Protein AF-A0A1G8W7B1-F1 (afdb_monomer)

pLDDT: mean 90.01, std 12.51, range [43.22, 97.88]

Foldseek 3Di:
DDDPFDKDKDWDADPNDIFIWIWTDDPQKIWIQGPLGIDIDGHDPDDNRVVNRVVSVVSCCVRPPPPDD

Nearest PDB structures (foldseek):
  5w66-assembly1_M  TM=5.407E-01  e=3.210E+00  Saccharomyces cerevisiae S288C
  8dy8-assembly2_B  TM=3.820E-01  e=3.842E+00  Homo sapiens
  7zm0-assembly4_D  TM=3.847E-01  e=5.503E+00  Homo sapiens
  8ede-assembly1_A  TM=3.480E-01  e=3.842E+00  Homo sapiens
  8dy8-assembly1_A  TM=3.422E-01  e=7.882E+00  Homo sapiens

Secondary structure (DSSP, 8-state):
-PPPP--EEEEEEETTEEEEEEEEEETTEEEEEETTEEEEEE--SS-HHHHHHHHHHHHHHHHS-----

Structure (mmCIF, N/CA/C/O backbone):
data_AF-A0A1G8W7B1-F1
#
_entry.id   AF-A0A1G8W7B1-F1
#
loop_
_atom_site.group_PDB
_atom_site.id
_atom_site.type_symbol
_atom_site.label_atom_id
_atom_site.label_alt_id
_atom_site.label_comp_id
_atom_site.label_asym_id
_atom_site.label_entity_id
_atom_site.label_seq_id
_atom_site.pdbx_PDB_ins_code
_atom_site.Cartn_x
_atom_site.Cartn_y
_atom_site.Cartn_z
_atom_site.occupancy
_atom_site.B_iso_or_equiv
_atom_site.auth_seq_id
_atom_site.auth_comp_id
_atom_site.auth_asym_id
_atom_site.auth_atom_id
_atom_site.pdbx_PDB_model_num
ATOM 1 N N . MET A 1 1 ? -15.063 -11.486 19.040 1.00 43.22 1 MET A N 1
ATOM 2 C CA . MET A 1 1 ? -14.416 -12.099 17.863 1.00 43.22 1 MET A CA 1
ATOM 3 C C . MET A 1 1 ? -13.879 -10.972 17.008 1.00 43.22 1 MET A C 1
ATOM 5 O O . MET A 1 1 ? -14.665 -10.114 16.621 1.00 43.22 1 MET A O 1
ATOM 9 N N . ASP A 1 2 ? -12.562 -10.921 16.818 1.00 62.53 2 ASP A N 1
ATOM 10 C CA . ASP A 1 2 ? -11.906 -9.921 15.973 1.00 62.53 2 ASP A CA 1
ATOM 11 C C . ASP A 1 2 ? -12.419 -10.087 14.537 1.00 62.53 2 ASP A C 1
ATOM 13 O O . ASP A 1 2 ? -12.367 -11.185 13.976 1.00 62.53 2 ASP A O 1
ATOM 17 N N . ARG A 1 3 ? -13.015 -9.039 13.961 1.00 59.84 3 ARG A N 1
ATOM 18 C CA . ARG A 1 3 ? -13.471 -9.094 12.568 1.00 59.84 3 ARG A CA 1
ATOM 19 C C . ARG A 1 3 ? -12.211 -9.203 11.699 1.00 59.84 3 ARG A C 1
ATOM 21 O O . ARG A 1 3 ? -11.310 -8.389 11.890 1.00 59.84 3 ARG A O 1
ATOM 28 N N . PRO A 1 4 ? -12.129 -10.149 10.745 1.00 64.38 4 PRO A N 1
ATOM 29 C CA . PRO A 1 4 ? -10.970 -10.239 9.867 1.00 64.38 4 PRO A CA 1
ATOM 30 C C . PRO A 1 4 ? -10.763 -8.894 9.171 1.00 64.38 4 PRO A C 1
ATOM 32 O O . PRO A 1 4 ? -11.707 -8.318 8.618 1.00 64.38 4 PRO A O 1
ATOM 35 N N . ALA A 1 5 ? -9.543 -8.367 9.253 1.00 77.00 5 ALA A N 1
ATOM 36 C CA . ALA A 1 5 ? -9.211 -7.102 8.624 1.00 77.00 5 ALA A CA 1
ATOM 37 C C . ALA A 1 5 ? -9.417 -7.243 7.109 1.00 77.00 5 ALA A C 1
ATOM 39 O O . ALA A 1 5 ? -8.865 -8.143 6.477 1.00 77.00 5 ALA A O 1
ATOM 40 N N . VAL A 1 6 ? -10.257 -6.383 6.526 1.00 85.44 6 VAL A N 1
ATOM 41 C CA . VAL A 1 6 ? -10.525 -6.417 5.084 1.00 85.44 6 VAL A CA 1
ATOM 42 C C . VAL A 1 6 ? -9.248 -6.020 4.352 1.00 85.44 6 VAL A C 1
ATOM 44 O O . VAL A 1 6 ? -8.793 -4.881 4.477 1.00 85.44 6 VAL A O 1
ATOM 47 N N . VAL A 1 7 ? -8.691 -6.958 3.587 1.00 93.38 7 VAL A N 1
ATOM 48 C CA . VAL A 1 7 ? -7.523 -6.723 2.735 1.00 93.38 7 VAL A CA 1
ATOM 49 C C . VAL A 1 7 ? -7.981 -6.081 1.429 1.00 93.38 7 VAL A C 1
ATOM 51 O O . VAL A 1 7 ? -8.885 -6.580 0.759 1.00 93.38 7 VAL A O 1
ATOM 54 N N . LYS A 1 8 ? -7.361 -4.960 1.070 1.00 95.94 8 LYS A N 1
ATOM 55 C CA . LYS A 1 8 ? -7.642 -4.184 -0.140 1.00 95.94 8 LYS A CA 1
ATOM 56 C C . LYS A 1 8 ? -6.386 -4.050 -0.988 1.00 95.94 8 LYS A C 1
ATOM 58 O O . LY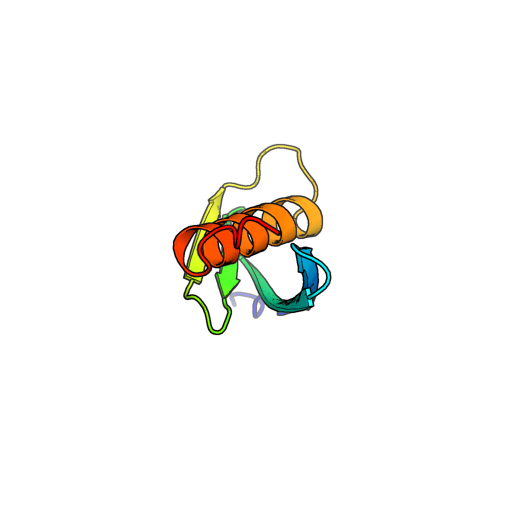S A 1 8 ? -5.299 -3.842 -0.457 1.00 95.94 8 LYS A O 1
ATOM 63 N N . THR A 1 9 ? -6.536 -4.117 -2.305 1.00 97.12 9 THR A N 1
ATOM 64 C CA . THR A 1 9 ? -5.433 -3.896 -3.249 1.00 97.12 9 THR A CA 1
ATOM 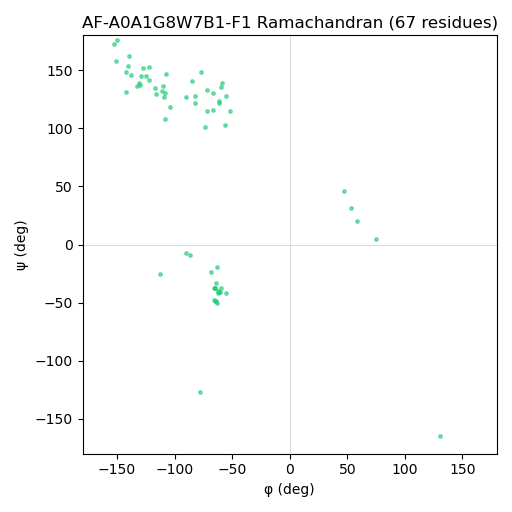65 C C . THR A 1 9 ? -5.263 -2.407 -3.530 1.00 97.12 9 THR A C 1
ATOM 67 O O . THR A 1 9 ? -6.243 -1.682 -3.690 1.00 97.12 9 THR A O 1
ATOM 70 N N . ILE A 1 10 ? -4.016 -1.953 -3.624 1.00 97.44 10 ILE A N 1
ATOM 71 C CA . ILE A 1 10 ? -3.637 -0.603 -4.042 1.00 97.44 10 ILE A CA 1
ATOM 72 C C . ILE A 1 10 ? -2.612 -0.665 -5.167 1.00 97.44 10 ILE A C 1
ATOM 74 O O . ILE A 1 10 ? -1.834 -1.610 -5.284 1.00 97.44 10 ILE A O 1
ATOM 78 N N . THR A 1 11 ? -2.618 0.375 -5.993 1.00 97.69 11 THR A N 1
ATOM 79 C CA . THR A 1 11 ? -1.624 0.587 -7.045 1.00 97.69 11 THR A CA 1
ATOM 80 C C . THR A 1 11 ? -1.115 2.020 -6.954 1.00 97.69 11 THR A C 1
ATOM 82 O O . THR A 1 11 ? -1.903 2.942 -6.722 1.00 97.69 11 THR A O 1
ATOM 85 N N . VAL A 1 12 ? 0.191 2.205 -7.129 1.00 96.62 12 VAL A N 1
ATOM 86 C CA . VAL A 1 12 ? 0.837 3.515 -7.284 1.00 96.62 12 VAL A CA 1
ATOM 87 C C . VAL A 1 12 ? 1.641 3.529 -8.575 1.00 96.62 12 VAL A C 1
ATOM 89 O O . VAL A 1 12 ? 2.199 2.509 -8.967 1.00 96.62 12 VAL A O 1
ATOM 92 N N . ILE A 1 13 ? 1.696 4.677 -9.243 1.00 95.75 13 ILE A N 1
ATOM 93 C CA . ILE A 1 13 ? 2.515 4.855 -10.443 1.00 95.75 13 ILE A CA 1
ATOM 94 C C . ILE A 1 13 ? 3.741 5.668 -10.040 1.00 95.75 13 ILE A C 1
ATOM 96 O O . ILE A 1 13 ? 3.606 6.807 -9.595 1.00 95.75 13 ILE A O 1
ATOM 100 N N . LEU A 1 14 ? 4.930 5.086 -10.186 1.00 92.56 14 LEU A N 1
ATOM 101 C CA . LEU A 1 14 ? 6.211 5.738 -9.917 1.00 92.56 14 LEU A CA 1
ATOM 102 C C . LEU A 1 14 ? 7.157 5.470 -11.083 1.00 92.56 14 LEU A C 1
ATOM 104 O O . LEU A 1 14 ? 7.220 4.354 -11.585 1.00 92.56 14 LEU A O 1
ATOM 108 N N . TYR A 1 15 ? 7.884 6.489 -11.540 1.00 88.50 15 TYR A N 1
ATOM 109 C CA . TYR A 1 15 ? 8.830 6.354 -12.660 1.00 88.50 15 TYR A CA 1
ATOM 110 C C . TYR A 1 15 ? 8.204 5.743 -13.936 1.00 88.50 15 TYR A C 1
ATOM 112 O O . TYR A 1 15 ? 8.861 5.023 -14.681 1.00 88.50 15 TYR A O 1
ATOM 120 N N . GLY A 1 16 ? 6.909 5.990 -14.174 1.00 92.06 16 GLY A N 1
ATOM 121 C CA . GLY A 1 16 ? 6.160 5.414 -15.301 1.00 92.06 16 GLY A CA 1
ATOM 122 C C . GLY A 1 16 ? 5.788 3.931 -15.152 1.00 92.06 16 GLY A C 1
ATOM 123 O O . GLY A 1 16 ? 5.218 3.360 -16.077 1.00 92.06 16 GLY A O 1
ATOM 124 N N . VAL A 1 17 ? 6.072 3.311 -14.004 1.00 93.75 17 VAL A N 1
ATOM 125 C CA . VAL A 1 17 ? 5.775 1.904 -13.706 1.00 93.75 17 VAL A CA 1
ATOM 126 C C . VAL A 1 17 ? 4.664 1.816 -12.660 1.00 93.75 17 VAL A C 1
ATOM 128 O O . VAL A 1 17 ? 4.663 2.551 -11.671 1.00 93.75 17 VAL A O 1
ATOM 131 N N . ALA A 1 18 ? 3.706 0.914 -12.882 1.00 96.19 18 ALA A N 1
ATOM 132 C CA . ALA A 1 18 ? 2.668 0.591 -11.910 1.00 96.19 18 ALA A CA 1
ATOM 133 C C . ALA A 1 18 ? 3.200 -0.423 -10.887 1.00 96.19 18 ALA A C 1
ATOM 135 O O . ALA A 1 18 ? 3.611 -1.526 -11.243 1.00 96.19 18 ALA A O 1
ATOM 136 N N . TYR A 1 19 ? 3.169 -0.048 -9.613 1.00 96.94 19 TYR A N 1
ATOM 137 C CA . TYR A 1 19 ? 3.555 -0.895 -8.492 1.00 96.94 19 TYR A CA 1
ATOM 138 C C . TYR A 1 19 ? 2.328 -1.258 -7.671 1.00 96.94 19 TYR A C 1
ATOM 140 O O . TYR A 1 19 ? 1.526 -0.393 -7.308 1.00 96.94 19 TYR A O 1
ATOM 148 N N . HIS A 1 20 ? 2.199 -2.545 -7.364 1.00 97.38 20 HIS A N 1
ATOM 149 C CA . HIS A 1 20 ? 1.039 -3.101 -6.683 1.00 97.38 20 HIS A CA 1
ATOM 150 C C . HIS A 1 20 ? 1.370 -3.479 -5.240 1.00 97.38 20 HIS A C 1
ATOM 152 O O . HIS A 1 20 ? 2.473 -3.931 -4.924 1.00 97.38 20 HIS A O 1
ATOM 158 N N . GLY A 1 21 ? 0.383 -3.330 -4.367 1.00 97.19 21 GLY A N 1
ATOM 159 C CA . GLY A 1 21 ? 0.450 -3.770 -2.9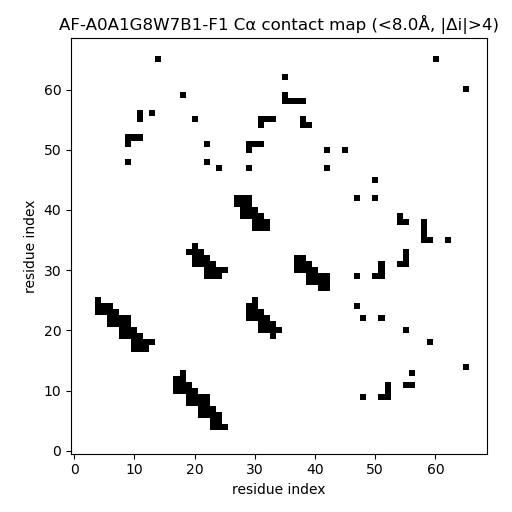83 1.00 97.19 21 GLY A CA 1
ATOM 160 C C . GLY A 1 21 ? -0.936 -4.079 -2.441 1.00 97.19 21 GLY A C 1
ATOM 161 O O . GLY A 1 21 ? -1.956 -3.816 -3.080 1.00 97.1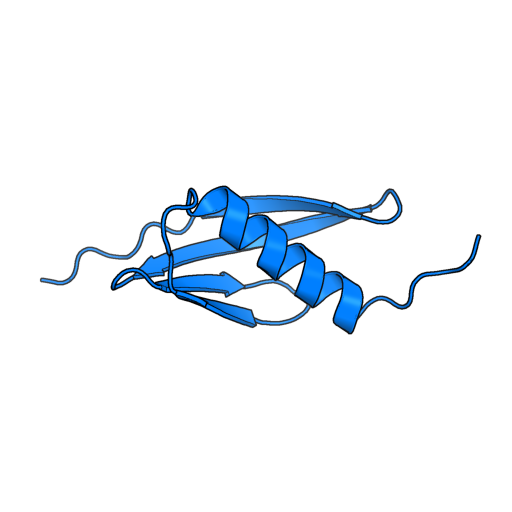9 21 GLY A O 1
ATOM 162 N N . THR A 1 22 ? -0.976 -4.628 -1.240 1.00 97.81 22 THR A N 1
ATOM 163 C CA . THR A 1 22 ? -2.211 -4.812 -0.480 1.00 97.81 22 THR A CA 1
ATOM 164 C C . THR A 1 22 ? -2.094 -4.104 0.854 1.00 97.81 22 THR A C 1
ATOM 166 O O . THR A 1 22 ? -0.990 -3.902 1.366 1.00 97.81 22 THR A O 1
ATOM 169 N N . TYR A 1 23 ? -3.227 -3.695 1.409 1.00 97.56 23 TYR A N 1
ATOM 170 C CA . TYR A 1 23 ? -3.277 -3.117 2.735 1.00 97.56 23 TYR A CA 1
ATOM 171 C C . TYR A 1 23 ? -4.500 -3.577 3.511 1.00 97.56 23 TYR A C 1
ATOM 173 O O . TYR A 1 23 ? -5.543 -3.893 2.938 1.00 97.56 23 TYR A O 1
ATOM 181 N N . PHE A 1 24 ? -4.379 -3.566 4.830 1.00 95.94 24 PHE A N 1
ATOM 182 C CA . PHE A 1 24 ? -5.500 -3.715 5.746 1.00 95.94 24 PHE A CA 1
ATOM 183 C C . PHE A 1 24 ? -5.329 -2.764 6.929 1.00 95.94 24 PHE A C 1
ATOM 185 O O . PHE A 1 24 ? -4.243 -2.233 7.172 1.00 95.94 24 PHE A O 1
ATOM 192 N N . VAL A 1 25 ? -6.423 -2.525 7.650 1.00 94.50 25 VAL A N 1
ATOM 193 C CA . VAL A 1 25 ? -6.428 -1.679 8.845 1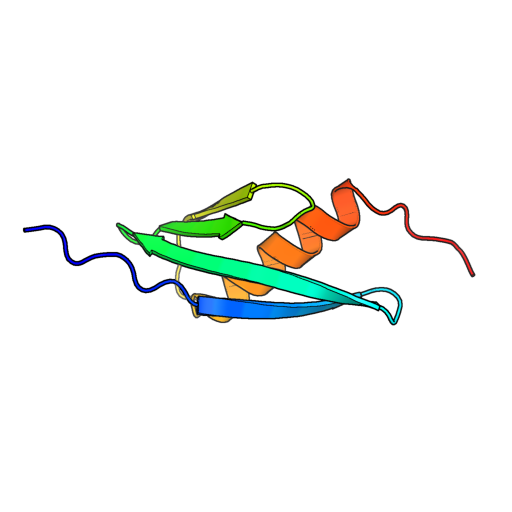.00 94.50 25 VAL A CA 1
ATOM 194 C C . VAL A 1 25 ? -6.795 -2.526 10.047 1.00 94.50 25 VAL A C 1
ATOM 196 O O . VAL A 1 25 ? -7.808 -3.225 10.024 1.00 94.50 25 VAL A O 1
ATOM 199 N N . HIS A 1 26 ? -5.993 -2.436 11.100 1.00 92.06 26 HIS A N 1
ATOM 200 C CA . HIS A 1 26 ? -6.264 -3.076 12.379 1.00 92.06 26 HIS A CA 1
ATOM 201 C C . HIS A 1 26 ? -5.815 -2.152 13.512 1.00 92.06 26 HIS A C 1
ATOM 203 O O . HIS A 1 26 ? -4.720 -1.604 13.450 1.00 92.06 26 HIS A O 1
ATOM 209 N N . ASN A 1 27 ? -6.671 -1.934 14.516 1.00 90.88 27 ASN A N 1
ATOM 210 C CA . ASN A 1 27 ? -6.410 -1.037 15.654 1.00 90.88 27 ASN A CA 1
ATOM 211 C C . ASN A 1 27 ? -5.861 0.345 15.254 1.00 90.88 27 ASN A C 1
ATOM 213 O O . ASN A 1 27 ? -4.885 0.830 15.820 1.00 90.88 27 ASN A O 1
ATOM 217 N N . SER A 1 28 ? -6.476 0.970 14.245 1.00 90.88 28 SER A N 1
ATOM 218 C CA . SER A 1 28 ? -6.038 2.261 13.689 1.00 90.88 28 SER A CA 1
ATOM 219 C C . SER A 1 28 ? -4.605 2.263 13.144 1.00 90.88 28 SER A C 1
ATOM 221 O O . SER A 1 28 ? -4.019 3.323 12.973 1.00 90.88 28 SER A O 1
ATOM 223 N N . ILE A 1 29 ? -4.038 1.100 12.832 1.00 94.56 29 ILE A N 1
ATOM 224 C CA . ILE A 1 29 ? -2.764 0.955 12.132 1.00 94.56 29 ILE A CA 1
ATOM 225 C C . ILE A 1 29 ? -3.068 0.448 10.729 1.00 94.56 29 ILE A C 1
ATOM 227 O O . ILE A 1 29 ? -3.817 -0.516 10.549 1.00 94.56 29 ILE A O 1
ATOM 231 N N . VAL A 1 30 ? -2.502 1.111 9.726 1.00 95.88 30 VAL A N 1
ATOM 232 C CA . VAL A 1 30 ? -2.505 0.618 8.353 1.00 95.88 30 VAL A CA 1
ATOM 233 C C . VAL A 1 30 ? -1.262 -0.224 8.130 1.00 95.88 30 VAL A C 1
ATOM 235 O O . VAL A 1 30 ? -0.147 0.222 8.388 1.00 95.88 30 VAL A O 1
ATOM 238 N N . TYR A 1 31 ? -1.467 -1.443 7.650 1.00 97.19 31 TYR A N 1
ATOM 239 C CA . TYR A 1 31 ? -0.415 -2.381 7.287 1.00 97.19 31 TYR A CA 1
ATOM 240 C C . TYR A 1 31 ? -0.404 -2.506 5.773 1.00 97.19 31 TYR A C 1
ATOM 242 O O . TYR A 1 31 ? -1.445 -2.778 5.182 1.00 97.19 31 TYR A O 1
ATOM 250 N N . VAL A 1 32 ? 0.756 -2.309 5.154 1.00 97.88 32 VAL A N 1
ATOM 251 C CA . VAL A 1 32 ? 0.966 -2.425 3.710 1.00 97.88 32 VAL A CA 1
ATOM 252 C C . VAL A 1 32 ? 1.955 -3.542 3.435 1.00 97.88 32 VAL A C 1
ATOM 254 O O . VAL A 1 32 ? 3.007 -3.615 4.072 1.00 97.88 32 VAL A O 1
ATOM 257 N N . GLN A 1 33 ? 1.638 -4.380 2.454 1.00 97.44 33 GLN A N 1
ATOM 258 C CA . GLN A 1 33 ? 2.505 -5.446 1.973 1.00 97.44 33 GLN A CA 1
ATOM 259 C C . GLN A 1 33 ? 2.621 -5.405 0.448 1.00 97.44 33 GLN A C 1
ATOM 261 O O . GLN A 1 33 ? 1.639 -5.211 -0.270 1.00 97.44 33 GLN A O 1
ATOM 266 N N . SER A 1 34 ? 3.839 -5.593 -0.046 1.00 96.75 34 SER A N 1
ATOM 267 C CA . SER A 1 34 ? 4.176 -5.637 -1.467 1.00 96.75 34 SER A CA 1
ATOM 268 C C . SER A 1 34 ? 5.386 -6.544 -1.698 1.00 96.75 34 SER A C 1
ATOM 270 O O . SER A 1 34 ? 6.021 -7.008 -0.750 1.00 96.75 34 SER A O 1
ATOM 272 N N . THR A 1 35 ? 5.761 -6.744 -2.959 1.00 95.69 35 THR A N 1
ATOM 273 C CA . THR A 1 35 ? 6.998 -7.449 -3.333 1.00 95.69 35 THR A CA 1
ATOM 274 C C . THR A 1 35 ? 8.269 -6.737 -2.859 1.00 95.69 35 THR A C 1
ATOM 276 O O . THR A 1 35 ? 9.316 -7.367 -2.759 1.00 95.69 35 THR A O 1
ATOM 279 N N . PHE A 1 36 ? 8.194 -5.439 -2.543 1.00 94.75 36 PHE A N 1
ATOM 280 C CA . PHE A 1 36 ? 9.320 -4.627 -2.058 1.00 94.75 36 PHE A CA 1
ATOM 281 C C . PHE A 1 36 ? 9.502 -4.703 -0.535 1.00 94.75 36 PHE A C 1
ATOM 283 O O . PHE A 1 36 ? 10.503 -4.223 -0.002 1.00 94.75 36 PHE A O 1
ATOM 290 N N . GLY A 1 37 ? 8.548 -5.321 0.165 1.00 96.12 37 GLY A N 1
ATOM 291 C CA . GLY A 1 37 ? 8.533 -5.457 1.615 1.00 96.12 37 GLY A CA 1
ATOM 292 C C . GLY A 1 37 ? 7.194 -5.052 2.223 1.00 96.12 37 GLY A C 1
ATOM 293 O O . GLY A 1 37 ? 6.173 -4.931 1.537 1.00 96.12 37 GLY A O 1
ATOM 294 N N . SER A 1 38 ? 7.213 -4.842 3.535 1.00 96.75 38 SER A N 1
ATOM 295 C CA . SER A 1 38 ? 6.048 -4.453 4.325 1.00 96.75 38 SER A CA 1
ATOM 296 C C . SER A 1 38 ? 6.347 -3.235 5.186 1.00 96.75 38 SER A C 1
ATOM 298 O O . SER A 1 38 ? 7.447 -3.117 5.726 1.00 96.75 38 SER A O 1
ATOM 300 N N . LYS A 1 39 ? 5.353 -2.366 5.365 1.00 97.25 39 LYS A N 1
ATOM 301 C CA . LYS A 1 39 ? 5.439 -1.182 6.227 1.00 97.25 39 LYS A CA 1
ATOM 302 C C . LYS A 1 39 ? 4.112 -0.977 6.944 1.00 97.25 39 LYS A C 1
ATOM 304 O O . LYS A 1 39 ? 3.062 -1.318 6.403 1.00 97.25 39 LYS A O 1
ATOM 309 N N . ALA A 1 40 ? 4.152 -0.437 8.154 1.00 96.50 40 ALA A N 1
ATOM 310 C CA . ALA A 1 40 ? 2.951 -0.142 8.921 1.00 96.50 40 ALA A CA 1
ATOM 311 C C . ALA A 1 40 ? 3.070 1.220 9.598 1.00 96.50 40 ALA A C 1
ATOM 313 O O . ALA A 1 40 ? 4.164 1.621 9.993 1.00 96.50 40 ALA A O 1
ATOM 314 N N . THR A 1 41 ? 1.952 1.930 9.721 1.00 96.31 41 THR A N 1
ATOM 315 C CA . THR A 1 41 ? 1.910 3.206 10.440 1.00 96.31 41 THR A CA 1
ATOM 316 C C . THR A 1 41 ? 0.538 3.467 11.042 1.00 96.31 41 THR A C 1
ATOM 318 O O . THR A 1 41 ? -0.468 2.911 10.595 1.00 96.31 41 THR A O 1
ATOM 321 N N . GLN A 1 42 ? 0.490 4.320 12.060 1.00 94.88 42 GLN A N 1
ATOM 322 C CA . GLN A 1 42 ? -0.760 4.724 12.682 1.00 94.88 42 GLN A CA 1
ATOM 323 C C . GLN A 1 42 ? -1.540 5.658 11.750 1.00 94.88 42 GLN A C 1
ATOM 325 O O . GLN A 1 42 ? -1.003 6.606 11.176 1.00 94.88 42 GLN A O 1
ATOM 330 N N . LEU A 1 43 ? -2.829 5.383 11.602 1.00 90.38 43 LEU A N 1
ATOM 331 C CA . LEU A 1 43 ? -3.773 6.269 10.949 1.00 90.38 43 LEU A CA 1
ATOM 332 C C . LEU A 1 43 ? -4.020 7.462 11.869 1.00 90.38 43 LEU A C 1
ATOM 334 O O . LEU A 1 43 ? -4.548 7.312 12.969 1.00 90.38 43 LEU A O 1
ATOM 338 N N . GLY A 1 44 ? -3.615 8.643 11.409 1.00 87.94 44 GLY A N 1
ATOM 339 C CA . GLY A 1 44 ? -4.069 9.908 11.975 1.00 87.94 44 GLY A CA 1
ATOM 340 C C . GLY A 1 44 ? -5.477 10.237 11.475 1.00 87.94 44 GLY A C 1
ATOM 341 O O . GLY A 1 44 ? -6.389 9.418 11.529 1.00 87.94 44 GLY A O 1
ATOM 342 N N . THR A 1 45 ? -5.647 11.435 10.924 1.00 90.50 45 THR A N 1
ATOM 343 C CA . THR A 1 45 ? -6.918 11.896 10.335 1.00 90.50 45 THR A CA 1
ATOM 344 C C . THR A 1 45 ? -7.057 11.575 8.843 1.00 90.50 45 THR A C 1
ATOM 346 O O . THR A 1 45 ? -8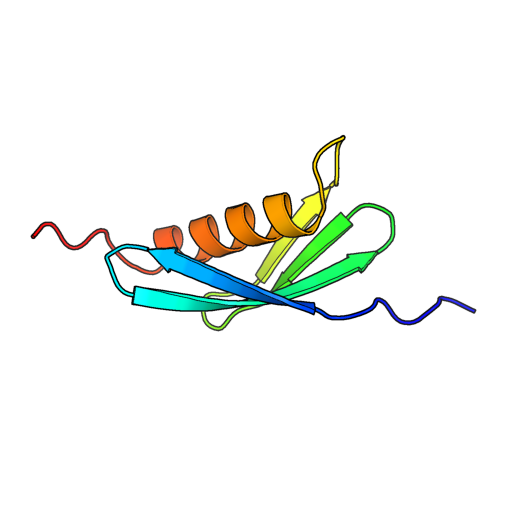.119 11.786 8.259 1.00 90.50 45 THR A O 1
ATOM 349 N N . SER A 1 46 ? -5.996 11.066 8.211 1.00 92.62 46 SER A N 1
ATOM 350 C CA . SER A 1 46 ? -5.960 10.785 6.774 1.00 92.62 46 SER A CA 1
ATOM 351 C C . SER A 1 46 ? -6.705 9.496 6.398 1.00 92.62 46 SER A C 1
ATOM 353 O O . SER A 1 46 ? -6.670 8.519 7.151 1.00 92.62 46 SER A O 1
ATOM 355 N N . PRO A 1 47 ? -7.308 9.424 5.193 1.00 94.12 47 PRO A N 1
ATOM 356 C CA . PRO A 1 47 ? -7.928 8.201 4.696 1.00 94.12 47 PRO A CA 1
ATOM 357 C C . PRO A 1 47 ? -6.930 7.031 4.614 1.00 94.12 47 PRO A C 1
ATOM 359 O O . PRO A 1 47 ? -5.814 7.223 4.120 1.00 94.12 47 PRO A O 1
ATOM 362 N N . PRO A 1 48 ? -7.322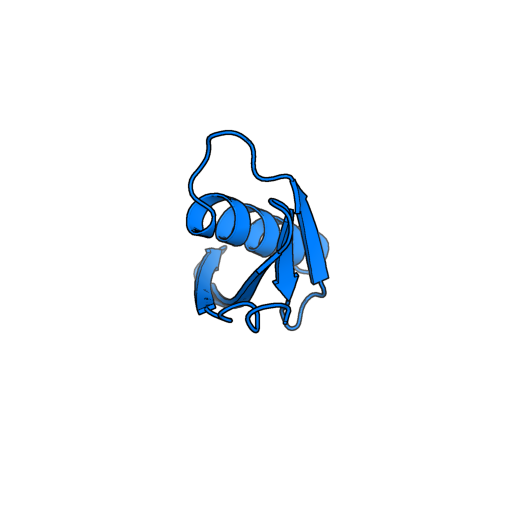 5.799 4.993 1.00 94.44 48 PRO A N 1
ATOM 363 C CA . PRO A 1 48 ? -6.395 4.668 5.024 1.00 94.44 48 PRO A CA 1
ATOM 364 C C . PRO A 1 48 ? -5.744 4.332 3.686 1.00 94.44 48 PRO A C 1
ATOM 366 O O . PRO A 1 48 ? -4.567 3.995 3.642 1.00 94.44 48 PRO A O 1
ATOM 369 N N . GLU A 1 49 ? -6.492 4.451 2.588 1.00 95.69 49 GLU A N 1
ATOM 370 C CA . GLU A 1 49 ? -5.966 4.176 1.248 1.00 95.69 49 GLU A CA 1
ATOM 371 C C . GLU A 1 49 ? -4.866 5.170 0.849 1.00 95.69 49 GLU A C 1
ATOM 373 O O . GLU A 1 49 ? -3.878 4.786 0.225 1.00 95.69 49 GLU A O 1
ATOM 378 N N . LEU A 1 50 ? -5.011 6.442 1.238 1.00 96.12 50 LEU A N 1
ATOM 379 C CA . LEU A 1 50 ? -4.014 7.472 0.961 1.00 96.12 50 LEU A CA 1
ATOM 380 C C . LEU A 1 50 ? -2.707 7.160 1.693 1.00 96.12 50 LEU A C 1
ATOM 382 O O . LEU A 1 50 ? -1.645 7.142 1.075 1.00 96.12 50 LEU A O 1
ATOM 386 N N . VAL A 1 51 ? -2.792 6.852 2.991 1.00 97.12 51 VAL A N 1
ATOM 387 C CA . VAL A 1 51 ? -1.622 6.469 3.793 1.00 97.12 51 VAL A CA 1
ATOM 388 C C . VAL A 1 51 ? -0.989 5.189 3.244 1.00 97.12 51 VAL A C 1
ATOM 390 O O . VAL A 1 51 ? 0.229 5.115 3.107 1.00 97.12 51 VAL A O 1
ATOM 393 N N . ALA A 1 52 ? -1.797 4.208 2.835 1.00 97.44 52 ALA A N 1
ATOM 394 C CA . ALA A 1 52 ? -1.298 2.971 2.249 1.00 97.44 52 ALA A CA 1
ATOM 395 C C . ALA A 1 52 ? -0.519 3.206 0.939 1.00 97.44 52 ALA A C 1
ATOM 397 O O . ALA A 1 52 ? 0.548 2.626 0.741 1.00 97.44 52 ALA A O 1
ATOM 398 N N . LYS A 1 53 ? -1.006 4.094 0.060 1.00 97.62 53 LYS A N 1
ATOM 399 C CA . LYS A 1 53 ? -0.304 4.486 -1.176 1.00 97.62 53 LYS A CA 1
ATOM 400 C C . LYS A 1 53 ? 1.008 5.222 -0.893 1.00 97.62 53 LYS A C 1
ATOM 402 O O . LYS A 1 53 ? 1.987 4.999 -1.606 1.00 97.62 53 LYS A O 1
ATOM 407 N N . LEU A 1 54 ? 1.056 6.061 0.143 1.00 97.12 54 LEU A N 1
ATOM 408 C CA . LEU A 1 54 ? 2.296 6.716 0.573 1.00 97.12 54 LEU A CA 1
ATOM 409 C C . LEU A 1 54 ? 3.331 5.686 1.039 1.00 97.12 54 LEU A C 1
ATOM 411 O O . LEU A 1 54 ? 4.440 5.668 0.514 1.00 97.12 54 LEU A O 1
ATOM 415 N N . LEU A 1 55 ? 2.940 4.765 1.925 1.00 97.44 55 LEU A N 1
ATOM 416 C CA . LEU A 1 55 ? 3.822 3.695 2.401 1.00 97.44 55 LEU A CA 1
ATOM 417 C C . LEU A 1 55 ? 4.307 2.781 1.267 1.00 97.44 55 LEU A C 1
ATOM 419 O O . LEU A 1 55 ? 5.481 2.419 1.233 1.00 97.44 55 LEU A O 1
ATOM 423 N N . LEU A 1 56 ? 3.434 2.427 0.316 1.00 97.81 56 LEU A N 1
ATOM 424 C CA . LEU A 1 56 ? 3.836 1.661 -0.866 1.00 97.81 56 LEU A CA 1
ATOM 425 C C . LEU A 1 56 ? 4.856 2.436 -1.710 1.00 97.81 56 LEU A C 1
ATOM 427 O O . LEU A 1 56 ? 5.826 1.859 -2.189 1.00 97.81 56 LEU A O 1
ATOM 431 N N . SER A 1 57 ? 4.666 3.747 -1.860 1.00 97.06 57 SER A N 1
ATOM 432 C CA . SER A 1 57 ? 5.595 4.591 -2.613 1.00 97.06 57 SER A CA 1
ATOM 433 C C . SER A 1 57 ? 6.970 4.677 -1.950 1.00 97.06 57 SER A C 1
ATOM 435 O O . SER A 1 57 ? 7.984 4.675 -2.642 1.00 97.06 57 SER A O 1
ATOM 437 N N . GLU A 1 58 ? 7.018 4.726 -0.619 1.00 96.06 58 GLU A N 1
ATOM 438 C CA . GLU A 1 58 ? 8.267 4.674 0.146 1.00 96.06 58 GLU A CA 1
ATOM 439 C C . GLU A 1 58 ? 8.982 3.336 -0.035 1.00 96.06 58 GLU A C 1
ATOM 441 O O . GLU A 1 58 ? 10.153 3.333 -0.398 1.00 96.06 58 GLU A O 1
ATOM 446 N N . LEU A 1 59 ? 8.270 2.211 0.115 1.00 96.25 59 LEU A N 1
ATOM 447 C CA . LEU A 1 59 ? 8.834 0.873 -0.104 1.00 96.25 59 LEU A CA 1
ATOM 448 C C . LEU A 1 59 ? 9.448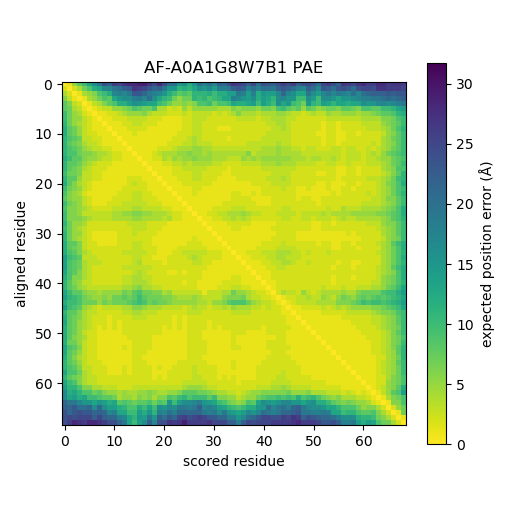 0.728 -1.501 1.00 96.25 59 LEU A C 1
ATOM 450 O O . LEU A 1 59 ? 10.525 0.154 -1.654 1.00 96.25 59 LEU A O 1
ATOM 454 N N . VAL A 1 60 ? 8.779 1.266 -2.523 1.00 95.44 60 VAL A N 1
ATOM 455 C CA . VAL A 1 60 ? 9.306 1.272 -3.891 1.00 95.44 60 VAL A CA 1
ATOM 456 C C . VAL A 1 60 ? 10.563 2.137 -3.979 1.00 95.44 60 VAL A C 1
ATOM 458 O O . VAL A 1 60 ? 11.563 1.668 -4.504 1.00 95.44 60 VAL A O 1
ATOM 461 N N . ARG A 1 61 ? 10.564 3.363 -3.444 1.00 93.31 61 ARG A N 1
ATOM 462 C CA . ARG A 1 61 ? 11.735 4.266 -3.488 1.00 93.31 61 ARG A CA 1
ATOM 463 C C . ARG A 1 61 ? 12.943 3.741 -2.712 1.00 93.31 61 ARG A C 1
ATOM 465 O O . ARG A 1 61 ? 14.071 3.983 -3.116 1.00 93.31 61 ARG A O 1
ATOM 472 N N . GLU A 1 62 ? 12.717 3.023 -1.615 1.00 93.12 62 GLU A N 1
ATOM 473 C CA . GLU A 1 62 ? 13.778 2.391 -0.821 1.00 93.12 62 GLU A CA 1
ATOM 474 C C . GLU A 1 62 ? 14.463 1.236 -1.578 1.00 93.12 62 GLU A C 1
ATOM 476 O O . GLU A 1 62 ? 15.599 0.881 -1.268 1.00 93.12 62 GLU A O 1
ATOM 481 N N . ARG A 1 63 ? 13.781 0.628 -2.560 1.00 89.00 63 ARG A N 1
ATOM 482 C CA . ARG A 1 63 ? 14.256 -0.563 -3.288 1.00 89.00 63 ARG A CA 1
ATOM 483 C C . ARG A 1 63 ? 14.591 -0.318 -4.752 1.00 89.00 63 ARG A C 1
ATOM 485 O O . ARG A 1 63 ? 15.383 -1.065 -5.320 1.00 89.00 63 ARG A O 1
ATOM 492 N N . VAL A 1 64 ? 13.982 0.688 -5.364 1.00 85.56 64 VAL A N 1
ATOM 493 C CA . VAL A 1 64 ? 14.177 1.059 -6.761 1.00 85.56 64 VAL A CA 1
ATOM 494 C C . VAL A 1 64 ? 14.975 2.360 -6.779 1.00 85.56 64 VAL A C 1
ATOM 496 O O . VAL A 1 64 ? 14.421 3.404 -6.426 1.00 85.56 64 VAL A O 1
ATOM 499 N N . PRO A 1 65 ? 16.262 2.332 -7.170 1.00 73.44 65 PRO A N 1
ATOM 500 C CA . PRO A 1 65 ? 17.021 3.560 -7.336 1.00 73.44 65 PRO A CA 1
ATOM 501 C C . PRO A 1 65 ? 16.327 4.425 -8.387 1.00 73.44 65 PRO A C 1
ATOM 503 O O . PRO A 1 65 ? 15.907 3.918 -9.433 1.00 73.44 65 PRO A O 1
ATOM 506 N N . ALA A 1 66 ? 16.192 5.724 -8.105 1.00 65.50 66 ALA A N 1
ATOM 507 C CA . ALA A 1 66 ? 15.725 6.689 -9.089 1.00 65.50 66 ALA A CA 1
ATOM 508 C C . ALA A 1 66 ? 16.664 6.591 -10.294 1.00 65.50 66 ALA A C 1
ATOM 510 O O . ALA A 1 66 ? 17.819 7.002 -10.229 1.00 65.50 66 ALA A O 1
ATOM 511 N N . THR A 1 67 ? 16.201 5.936 -11.354 1.00 63.78 67 THR A N 1
ATOM 512 C CA . THR A 1 67 ? 16.973 5.845 -12.585 1.00 63.78 67 THR A CA 1
ATOM 513 C C . THR A 1 67 ? 16.883 7.222 -13.217 1.00 63.78 67 THR A C 1
ATOM 515 O O . THR A 1 67 ? 15.835 7.581 -13.753 1.00 63.78 67 THR A O 1
ATOM 518 N N . ASP A 1 68 ? 17.949 8.002 -13.045 1.00 55.47 68 ASP A N 1
ATOM 519 C CA . ASP A 1 68 ? 18.197 9.248 -13.764 1.00 55.47 68 ASP A CA 1
ATOM 520 C C . ASP A 1 68 ? 18.065 8.926 -15.261 1.00 55.47 68 ASP A C 1
ATOM 522 O O . ASP A 1 68 ? 18.761 8.047 -15.779 1.00 55.47 68 ASP A O 1
ATOM 526 N N . ARG A 1 69 ? 17.056 9.511 -15.905 1.00 51.88 69 ARG A N 1
ATOM 527 C CA . ARG A 1 69 ? 16.766 9.350 -17.330 1.00 51.88 69 ARG A CA 1
ATOM 528 C C . ARG A 1 69 ? 16.959 10.682 -18.017 1.00 51.88 69 ARG A C 1
ATOM 530 O O . ARG A 1 69 ? 16.419 11.674 -17.479 1.00 51.88 69 ARG A O 1
#

Solvent-accessible surface area (backbone atoms only — not comparable to full-atom values): 4279 Å² total; per-residue (Å²): 130,86,74,80,58,67,74,42,80,48,74,45,78,54,97,92,40,82,45,64,34,37,32,33,57,57,94,60,25,40,40,32,43,39,95,72,47,71,51,70,48,73,56,74,93,61,59,68,67,60,55,41,48,51,51,51,51,48,39,45,57,78,70,45,76,85,74,88,125

Mean predicted aligned error: 4.95 Å

Sequence (69 aa):
MDRPAVVKTITVILYGVAYHGTYFVHNSIVYVQSTFGSKATQLGTSPPELVAKLLLSELVRERVPATDR

Radius of gyration: 12.8 Å; Cα contacts (8 Å, |Δi|>4): 103; chains: 1; bounding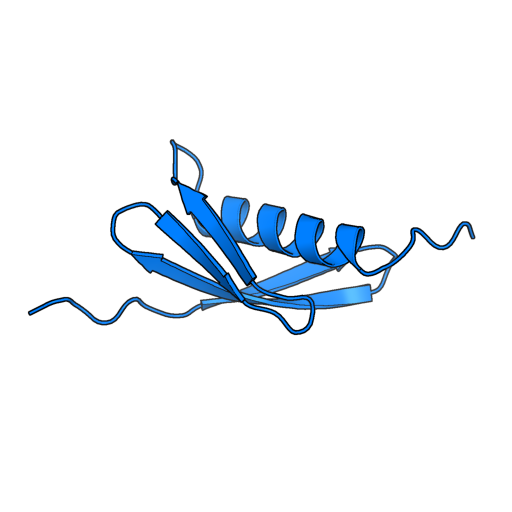 box: 33×24×35 Å